Protein AF-A0A9P7BQ51-F1 (afdb_monomer_lite)

Organism: Rhizopus oryzae (NCBI:txid64495)

Secondary structure (DSSP, 8-state):
------------PPPPPPEEEEEEEE-TTS-EEEEEEEE-PPPTT---S----HHHHTTTT----S-----TT----------TT--TT---SS-HHHHHHHHHHHHHHHHHHHTS-TTPPP--GGG-----PPTT-----PPPPPPGGGHHHHHHHHHHHHHHHHHHHGGG--

Sequence (174 aa):
MSKHDTASTDSTAAAAPASTDITEIGITDGKTFHHSFEIMDFNEDDKSNVILGLDILSHLGIALTGVAHNWDDNEVIFDDSIDDTVKPNNSPAGTEHERTQFIKKIQPLLTENMNMPKDAFCTVPESIIHLTTEKGKIVNHKQYPIAYKLKPVLDEAITLLGQVKQMGCHHKSQ

Radius of gyration: 40.6 Å; chains: 1; bounding box: 126×59×59 Å

pLDDT: mean 75.43, std 17.57, range [33.34, 97.69]

Foldseek 3Di:
DDDDDDDDDDDDDDDDDFDKDWDWDAAPVRDIDIDIDTDDDDDPPDPDPDDDDPVCCVVNVHDDPPDDDDDVPDPPPDPPDDPPVDDPPPPDPDDPVVVVVVCVVCVVVVVVVVPPDPPDDDPPPVSDDDDDDDPPDDDDDDDDDDDPVCVVVVVVVCVVVVVVVVVVVVVPPD

Structure (mmCIF, N/CA/C/O backbone):
data_AF-A0A9P7BQ51-F1
#
_entry.id   AF-A0A9P7BQ51-F1
#
loop_
_atom_site.group_PDB
_atom_site.id
_atom_site.type_symbol
_atom_site.label_atom_id
_atom_site.label_alt_id
_atom_site.label_comp_id
_atom_site.label_asym_id
_atom_site.label_entity_id
_atom_site.label_seq_id
_atom_site.pdbx_PDB_ins_code
_atom_site.Cartn_x
_atom_site.Cartn_y
_atom_site.Cartn_z
_atom_site.occupancy
_atom_site.B_iso_or_equiv
_atom_site.auth_seq_id
_atom_site.auth_comp_id
_atom_site.auth_asym_id
_atom_site.auth_atom_id
_atom_site.pdbx_PDB_model_num
ATOM 1 N N . MET A 1 1 ? 88.179 -3.002 8.405 1.00 35.03 1 MET A N 1
ATOM 2 C CA . MET A 1 1 ? 88.490 -4.453 8.390 1.00 35.03 1 MET A CA 1
ATOM 3 C C . MET A 1 1 ? 87.219 -5.173 8.803 1.00 35.03 1 MET A C 1
ATOM 5 O O . MET A 1 1 ? 86.640 -4.733 9.775 1.00 35.03 1 MET A O 1
ATOM 9 N N . SER A 1 2 ? 86.683 -6.202 8.163 1.00 37.66 2 SER A N 1
ATOM 10 C CA . SER A 1 2 ? 87.047 -7.008 7.000 1.00 37.66 2 SER A CA 1
ATOM 11 C C . SER A 1 2 ? 85.761 -7.742 6.567 1.00 37.66 2 SER A C 1
ATOM 13 O O . SER A 1 2 ? 84.850 -7.893 7.376 1.00 37.66 2 SER A O 1
ATOM 15 N N . LYS A 1 3 ? 85.702 -8.140 5.295 1.00 42.62 3 LYS A N 1
ATOM 16 C CA . LYS A 1 3 ? 84.627 -8.875 4.599 1.00 42.62 3 LYS A CA 1
ATOM 17 C C . LYS A 1 3 ? 84.458 -10.334 5.077 1.00 42.62 3 LYS A C 1
ATOM 19 O O . LYS A 1 3 ? 85.342 -10.825 5.776 1.00 42.62 3 LYS A O 1
ATOM 24 N N . HIS A 1 4 ? 83.427 -10.979 4.496 1.00 35.31 4 HIS A N 1
ATOM 25 C CA . HIS A 1 4 ? 83.235 -12.420 4.198 1.00 35.31 4 HIS A CA 1
ATOM 26 C C . HIS A 1 4 ? 82.293 -13.173 5.168 1.00 35.31 4 HIS A C 1
ATOM 28 O O . HIS A 1 4 ? 82.347 -12.925 6.363 1.00 35.31 4 HIS A O 1
ATOM 34 N N . ASP A 1 5 ? 81.392 -14.084 4.773 1.00 36.34 5 ASP A N 1
ATOM 35 C CA . ASP A 1 5 ? 81.022 -14.650 3.466 1.00 36.34 5 ASP A CA 1
ATOM 36 C C . ASP A 1 5 ? 79.658 -15.376 3.537 1.00 36.34 5 ASP A C 1
ATOM 38 O O . ASP A 1 5 ? 79.169 -15.741 4.603 1.00 36.34 5 ASP A O 1
ATOM 42 N N . THR A 1 6 ? 79.095 -15.582 2.348 1.00 41.97 6 THR A N 1
ATOM 43 C CA . THR A 1 6 ? 77.941 -16.396 1.928 1.00 41.97 6 THR A CA 1
ATOM 44 C C . THR A 1 6 ? 77.915 -17.854 2.406 1.00 41.97 6 THR A C 1
ATOM 46 O O . THR A 1 6 ? 78.953 -18.509 2.445 1.00 41.97 6 THR A O 1
ATOM 49 N N . ALA A 1 7 ? 76.707 -18.420 2.539 1.00 34.31 7 ALA A N 1
ATOM 50 C CA . ALA A 1 7 ? 76.456 -19.836 2.256 1.00 34.31 7 ALA A CA 1
ATOM 51 C C . ALA A 1 7 ? 75.089 -20.027 1.571 1.00 34.31 7 ALA A C 1
ATOM 53 O O . ALA A 1 7 ? 74.033 -19.841 2.170 1.00 34.31 7 ALA A O 1
ATOM 54 N N . SER A 1 8 ? 75.171 -20.367 0.285 1.00 37.34 8 SER A N 1
ATOM 55 C CA . SER A 1 8 ? 74.123 -20.942 -0.555 1.00 37.34 8 SER A CA 1
ATOM 56 C C . SER A 1 8 ? 74.012 -22.436 -0.249 1.00 37.34 8 SER A C 1
ATOM 58 O O . SER A 1 8 ? 75.038 -23.107 -0.129 1.00 37.34 8 SER A O 1
ATOM 60 N N . THR A 1 9 ? 72.795 -22.965 -0.183 1.00 35.16 9 THR A N 1
ATOM 61 C CA . THR A 1 9 ? 72.543 -24.394 -0.398 1.00 35.16 9 THR A CA 1
ATOM 62 C C . THR A 1 9 ? 71.415 -24.530 -1.404 1.00 35.16 9 THR A C 1
ATOM 64 O O . THR A 1 9 ? 70.242 -24.345 -1.087 1.00 35.16 9 THR A O 1
ATOM 67 N N . ASP A 1 10 ? 71.844 -24.805 -2.626 1.00 33.34 10 ASP A N 1
ATOM 68 C CA . ASP A 1 10 ? 71.077 -25.278 -3.764 1.00 33.34 10 ASP A CA 1
ATOM 69 C C . ASP A 1 10 ? 70.676 -26.746 -3.520 1.00 33.34 10 ASP A C 1
ATOM 71 O O . ASP A 1 10 ? 71.505 -27.566 -3.118 1.00 33.34 10 ASP A O 1
ATOM 75 N N . SER A 1 11 ? 69.403 -27.073 -3.731 1.00 34.84 11 SER A N 1
ATOM 76 C CA . SER A 1 11 ? 68.888 -28.445 -3.745 1.00 34.84 11 SER A CA 1
ATOM 77 C C . SER A 1 11 ? 68.118 -28.631 -5.044 1.00 34.84 11 SER A C 1
ATOM 79 O O . SER A 1 11 ? 66.890 -28.562 -5.084 1.00 34.84 11 SER A O 1
ATOM 81 N N . THR A 1 12 ? 68.861 -28.866 -6.120 1.00 42.59 12 THR A N 1
ATOM 82 C CA . THR A 1 12 ? 68.308 -29.322 -7.393 1.00 42.59 12 THR A CA 1
ATOM 83 C C . THR A 1 12 ? 67.936 -30.805 -7.264 1.00 42.59 12 THR A C 1
ATOM 85 O O . THR A 1 12 ? 68.802 -31.678 -7.306 1.00 42.59 12 THR A O 1
ATOM 88 N N . ALA A 1 13 ? 66.646 -31.100 -7.083 1.00 37.72 13 ALA A N 1
ATOM 89 C CA . ALA A 1 13 ? 66.109 -32.453 -7.209 1.00 37.72 13 ALA A CA 1
ATOM 90 C C . ALA A 1 13 ? 65.856 -32.758 -8.694 1.00 37.72 13 ALA A C 1
ATOM 92 O O . ALA A 1 13 ? 65.089 -32.065 -9.361 1.00 37.72 13 ALA A O 1
ATOM 93 N N . ALA A 1 14 ? 66.532 -33.778 -9.221 1.00 43.09 14 ALA A N 1
ATOM 94 C CA . ALA A 1 14 ? 66.339 -34.263 -10.581 1.00 43.09 14 ALA A CA 1
ATOM 95 C C . ALA A 1 14 ? 64.946 -34.902 -10.727 1.00 43.09 14 ALA A C 1
ATOM 97 O O . ALA A 1 14 ? 64.613 -35.829 -9.988 1.00 43.09 14 ALA A O 1
ATOM 98 N N . ALA A 1 15 ? 64.140 -34.414 -11.673 1.00 43.62 15 ALA A N 1
ATOM 99 C CA . ALA A 1 15 ? 62.826 -34.973 -11.975 1.00 43.62 15 ALA A CA 1
ATOM 100 C C . ALA A 1 15 ? 62.963 -36.362 -12.629 1.00 43.62 15 ALA A C 1
ATOM 102 O O . ALA A 1 15 ? 63.685 -36.528 -13.615 1.00 43.62 15 ALA A O 1
ATOM 103 N N . ALA A 1 16 ? 62.281 -37.356 -12.058 1.00 50.59 16 ALA A N 1
ATOM 104 C CA . ALA A 1 16 ? 62.135 -38.696 -12.623 1.00 50.59 16 ALA A CA 1
ATOM 105 C C . ALA A 1 16 ? 61.400 -38.646 -13.983 1.00 50.59 16 ALA A C 1
ATOM 107 O O . ALA A 1 16 ? 60.621 -37.719 -14.215 1.00 50.59 16 ALA A O 1
ATOM 108 N N . PRO A 1 17 ? 61.628 -39.609 -14.899 1.00 52.06 17 PRO A N 1
ATOM 109 C CA . PRO A 1 17 ? 60.968 -39.610 -16.203 1.00 52.06 17 PRO A CA 1
ATOM 110 C C . PRO A 1 17 ? 59.451 -39.790 -16.042 1.00 52.06 17 PRO A C 1
ATOM 112 O O . PRO A 1 17 ? 59.005 -40.778 -15.462 1.00 52.06 17 PRO A O 1
ATOM 115 N N . ALA A 1 18 ? 58.669 -38.842 -16.564 1.00 58.53 18 ALA A N 1
ATOM 116 C CA . ALA A 1 18 ? 57.211 -38.911 -16.567 1.00 58.53 18 ALA A CA 1
ATOM 117 C C . ALA A 1 18 ? 56.739 -40.107 -17.415 1.00 58.53 18 ALA A C 1
ATOM 119 O O . ALA A 1 18 ? 57.057 -40.200 -18.603 1.00 58.53 18 ALA A O 1
ATOM 120 N N . SER A 1 19 ? 56.009 -41.038 -16.798 1.00 68.62 19 SER A N 1
ATOM 121 C CA . SER A 1 19 ? 55.360 -42.152 -17.495 1.00 68.62 19 SER A CA 1
ATOM 122 C C . SER A 1 19 ? 54.017 -41.675 -18.036 1.00 68.62 19 SER A C 1
ATOM 124 O O . SER A 1 19 ? 53.226 -41.107 -17.288 1.00 68.62 19 SER A O 1
ATOM 126 N N . THR A 1 20 ? 53.743 -41.902 -19.318 1.00 70.19 20 THR A N 1
ATOM 127 C CA . THR A 1 20 ? 52.471 -41.540 -19.958 1.00 70.19 20 THR A CA 1
ATOM 128 C C . THR A 1 20 ? 51.701 -42.784 -20.376 1.00 70.19 20 THR A C 1
ATOM 130 O O . THR A 1 20 ? 52.304 -43.778 -20.780 1.00 70.19 20 THR A O 1
ATOM 133 N N . ASP A 1 21 ? 50.372 -42.729 -20.296 1.00 72.00 21 ASP A N 1
ATOM 134 C CA . ASP A 1 21 ? 49.492 -43.782 -20.815 1.00 72.00 21 ASP A CA 1
ATOM 135 C C . ASP A 1 21 ? 48.331 -43.173 -21.612 1.00 72.00 21 ASP A C 1
ATOM 137 O O . ASP A 1 21 ? 47.864 -42.064 -21.331 1.00 72.00 21 ASP A O 1
ATOM 141 N N . ILE A 1 22 ? 47.918 -43.868 -22.671 1.00 66.88 22 ILE A N 1
ATOM 142 C CA . ILE A 1 22 ? 46.885 -43.395 -23.594 1.00 66.88 22 ILE A CA 1
ATOM 143 C C . ILE A 1 22 ? 45.545 -43.960 -23.147 1.00 66.88 22 ILE A C 1
ATOM 145 O O . ILE A 1 22 ? 45.312 -45.163 -23.239 1.00 66.88 22 ILE A O 1
ATOM 149 N N . THR A 1 23 ? 44.635 -43.075 -22.753 1.00 69.56 23 THR A N 1
ATOM 150 C CA . THR A 1 23 ? 43.300 -43.460 -22.294 1.00 69.56 23 THR A CA 1
ATOM 151 C C . THR A 1 23 ? 42.241 -42.918 -23.250 1.00 69.56 23 THR A C 1
ATOM 153 O O . THR A 1 23 ? 42.247 -41.739 -23.618 1.00 69.56 23 THR A O 1
ATOM 156 N N . GLU A 1 24 ? 41.311 -43.781 -23.663 1.00 70.00 24 GLU A N 1
ATOM 157 C CA . GLU A 1 24 ? 40.116 -43.375 -24.406 1.00 70.00 24 GLU A CA 1
ATOM 158 C C . GLU A 1 24 ? 39.050 -42.852 -23.434 1.00 70.00 24 GLU A C 1
ATOM 160 O O . GLU A 1 24 ? 38.698 -43.516 -22.458 1.00 70.00 24 GLU A O 1
ATOM 165 N N . ILE A 1 25 ? 38.523 -41.657 -23.709 1.00 70.69 25 ILE A N 1
ATOM 166 C CA . ILE A 1 25 ? 37.497 -41.006 -22.893 1.00 70.69 25 ILE A CA 1
ATOM 167 C C . ILE A 1 25 ? 36.202 -40.923 -23.701 1.00 70.69 25 ILE A C 1
ATOM 169 O O . ILE A 1 25 ? 36.148 -40.290 -24.759 1.00 70.69 25 ILE A O 1
ATOM 173 N N . GLY A 1 26 ? 35.143 -41.542 -23.180 1.00 65.56 26 GLY A N 1
ATOM 174 C CA . GLY A 1 26 ? 33.786 -41.410 -23.706 1.00 65.56 26 GLY A CA 1
ATOM 175 C C . GLY A 1 26 ? 33.043 -40.253 -23.040 1.00 65.56 26 GLY A C 1
ATOM 176 O O . GLY A 1 26 ? 32.920 -40.220 -21.818 1.00 65.56 26 GLY A O 1
ATOM 177 N N . ILE A 1 27 ? 32.523 -39.322 -23.841 1.00 68.38 27 ILE A N 1
ATOM 178 C CA . ILE A 1 27 ? 31.672 -38.216 -23.378 1.00 68.38 27 ILE A CA 1
ATOM 179 C C . ILE A 1 27 ? 30.201 -38.613 -23.573 1.00 68.38 27 ILE A C 1
AT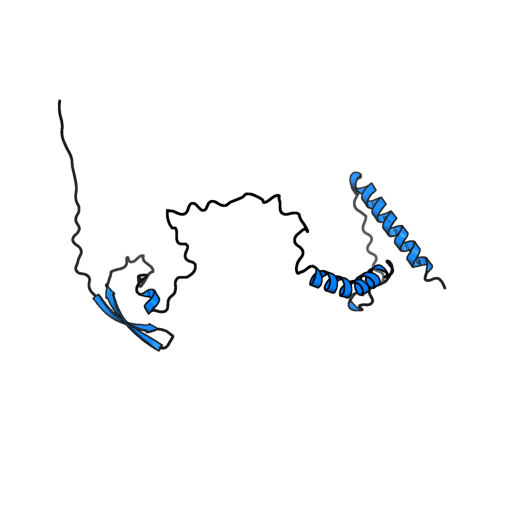OM 181 O O . ILE A 1 27 ? 29.857 -39.290 -24.544 1.00 68.38 27 ILE A O 1
ATOM 185 N N . THR A 1 28 ? 29.321 -38.171 -22.670 1.00 58.97 28 THR A N 1
ATOM 186 C CA . THR A 1 28 ? 27.891 -38.537 -22.587 1.00 58.97 28 THR A CA 1
ATOM 187 C C . THR A 1 28 ? 27.098 -38.318 -23.887 1.00 58.97 28 THR A C 1
ATOM 189 O O . THR A 1 28 ? 26.095 -38.991 -24.109 1.00 58.97 28 THR A O 1
ATOM 192 N N . ASP A 1 29 ? 27.583 -37.453 -24.782 1.00 65.25 29 ASP A N 1
ATOM 193 C CA . ASP A 1 29 ? 26.999 -37.169 -26.103 1.00 65.25 29 ASP A CA 1
ATOM 194 C C . ASP A 1 29 ? 27.442 -38.152 -27.212 1.00 65.25 29 ASP A C 1
ATOM 196 O O . ASP A 1 29 ? 27.234 -37.897 -28.400 1.00 65.25 29 ASP A O 1
ATOM 200 N N . GLY A 1 30 ? 28.101 -39.262 -26.859 1.00 66.56 30 GLY A N 1
ATOM 201 C CA . GLY A 1 30 ? 28.566 -40.289 -27.804 1.00 66.56 30 GLY A CA 1
ATOM 202 C C . GLY A 1 30 ? 29.835 -39.919 -28.578 1.00 66.56 30 GLY A C 1
ATOM 203 O O . GLY A 1 30 ? 30.215 -40.623 -29.512 1.00 66.56 30 GLY A O 1
ATOM 204 N N . LYS A 1 31 ? 30.500 -38.821 -28.204 1.00 71.44 31 LYS A N 1
ATOM 205 C CA . LYS A 1 31 ? 31.801 -38.423 -28.756 1.00 71.44 31 LYS A CA 1
ATOM 206 C C . LYS A 1 31 ? 32.916 -39.111 -27.972 1.00 71.44 31 LYS A C 1
ATOM 208 O O . LYS A 1 31 ? 32.921 -39.049 -26.743 1.00 71.44 31 LYS A O 1
ATOM 213 N N . THR A 1 32 ? 33.860 -39.727 -28.676 1.00 72.00 32 THR A N 1
ATOM 214 C CA . THR A 1 32 ? 35.065 -40.310 -28.075 1.00 72.00 32 THR A CA 1
ATOM 215 C C . THR A 1 32 ? 36.280 -39.439 -28.370 1.00 72.00 32 THR A C 1
ATOM 217 O O . THR A 1 32 ? 36.443 -38.916 -29.475 1.00 72.00 32 THR A O 1
ATOM 220 N N . PHE A 1 33 ? 37.125 -39.252 -27.360 1.00 73.69 33 PHE A N 1
ATOM 221 C CA . PHE A 1 33 ? 38.364 -38.486 -27.446 1.00 73.69 33 PHE A CA 1
ATOM 222 C C . PHE A 1 33 ? 39.514 -39.324 -26.890 1.00 73.69 33 PHE A C 1
ATOM 224 O O . PHE A 1 33 ? 39.384 -39.942 -25.836 1.00 73.69 33 PHE A O 1
ATOM 231 N N . HIS A 1 34 ? 40.637 -39.352 -27.606 1.00 76.50 34 HIS A N 1
ATOM 232 C CA . HIS A 1 34 ? 41.845 -40.046 -27.169 1.00 76.50 34 HIS A CA 1
ATOM 233 C C . HIS A 1 34 ? 42.821 -39.019 -26.604 1.00 76.50 34 HIS A C 1
ATOM 235 O O . HIS A 1 34 ? 43.173 -38.064 -27.299 1.00 76.50 34 HIS A O 1
ATOM 241 N N . HIS A 1 35 ? 43.269 -39.225 -25.367 1.00 77.62 35 HIS A N 1
ATOM 242 C CA . HIS A 1 35 ? 44.260 -38.362 -24.737 1.00 77.62 35 HIS A CA 1
ATOM 243 C C . HIS A 1 35 ? 45.318 -39.181 -24.007 1.00 77.62 35 HIS A C 1
ATOM 245 O O . HIS A 1 35 ? 45.018 -40.206 -23.396 1.00 77.62 35 HIS A O 1
ATOM 251 N N . SER A 1 36 ? 46.561 -38.717 -24.075 1.00 79.69 36 SER A N 1
ATOM 252 C CA . SER A 1 36 ? 47.668 -39.287 -23.315 1.00 79.69 36 SER A CA 1
ATOM 253 C C . SER A 1 36 ? 47.807 -38.517 -22.013 1.00 79.69 36 SER A C 1
ATOM 255 O O . SER A 1 36 ? 48.094 -37.325 -22.048 1.00 79.69 36 SER A O 1
ATOM 257 N N . PHE A 1 37 ? 47.599 -39.185 -20.882 1.00 78.69 37 PHE A N 1
ATOM 258 C CA . PHE A 1 37 ? 47.770 -38.573 -19.568 1.00 78.69 37 PHE A CA 1
ATOM 259 C C . PHE A 1 37 ? 49.141 -38.911 -18.999 1.00 78.69 37 PHE A C 1
ATOM 261 O O . PHE A 1 37 ? 49.650 -40.019 -19.180 1.00 78.69 37 PHE A O 1
ATOM 268 N N . GLU A 1 38 ? 49.723 -37.956 -18.284 1.00 81.00 38 GLU A N 1
ATOM 269 C CA . GLU A 1 38 ? 50.863 -38.220 -17.414 1.00 81.00 38 GLU A CA 1
ATOM 270 C C . GLU A 1 38 ? 50.379 -38.938 -16.152 1.00 81.00 38 GLU A C 1
ATOM 272 O O . GLU A 1 38 ? 49.393 -38.537 -15.529 1.00 81.00 38 GLU A O 1
ATOM 277 N N . ILE A 1 39 ? 51.068 -40.018 -15.787 1.00 81.19 39 ILE A N 1
ATOM 278 C CA . ILE A 1 39 ? 50.800 -40.769 -14.565 1.00 81.19 39 ILE A CA 1
ATOM 279 C C . ILE A 1 39 ? 51.630 -40.154 -13.444 1.00 81.19 39 ILE A C 1
ATOM 281 O O . ILE A 1 39 ? 52.857 -40.073 -13.530 1.00 81.19 39 ILE A O 1
ATOM 285 N N . MET A 1 40 ? 50.941 -39.755 -12.380 1.00 79.12 40 MET A N 1
ATOM 286 C CA . MET A 1 40 ? 51.535 -39.239 -11.155 1.00 79.12 40 MET A CA 1
ATOM 287 C C . MET A 1 40 ? 50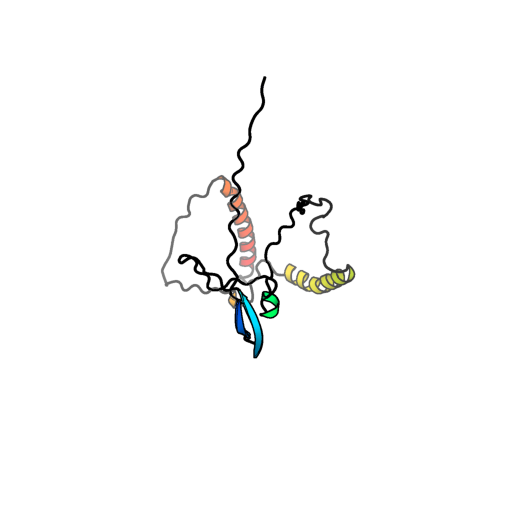.932 -39.971 -9.959 1.00 79.12 40 MET A C 1
ATOM 289 O O . MET A 1 40 ? 49.724 -40.209 -9.918 1.00 79.12 40 MET A O 1
ATOM 293 N N . ASP A 1 41 ? 51.776 -40.305 -8.986 1.00 79.12 41 ASP A N 1
ATOM 294 C CA . ASP A 1 41 ? 51.326 -40.871 -7.720 1.00 79.12 41 ASP A CA 1
ATOM 295 C C . ASP A 1 41 ? 50.697 -39.768 -6.859 1.00 79.12 41 ASP A C 1
ATOM 297 O O . ASP A 1 41 ? 51.335 -38.761 -6.542 1.00 79.12 41 ASP A O 1
ATOM 301 N N . PHE A 1 42 ? 49.433 -39.957 -6.488 1.00 77.69 42 PHE A N 1
ATOM 302 C CA . PHE A 1 42 ? 48.755 -39.120 -5.499 1.00 77.69 42 PHE A CA 1
ATOM 303 C C . PHE A 1 42 ? 49.174 -39.543 -4.086 1.00 77.69 42 PHE A C 1
ATOM 305 O O . PHE A 1 42 ? 49.469 -40.719 -3.854 1.00 77.69 42 PHE A O 1
ATOM 312 N N . ASN A 1 43 ? 49.181 -38.615 -3.122 1.00 76.81 43 ASN A N 1
ATOM 313 C CA . ASN A 1 43 ? 49.412 -39.004 -1.730 1.00 76.81 43 ASN A CA 1
ATOM 314 C C . ASN A 1 43 ? 48.229 -39.841 -1.225 1.00 76.81 43 ASN A C 1
ATOM 316 O O . ASN A 1 43 ? 47.093 -39.622 -1.639 1.00 76.81 43 ASN A O 1
ATOM 320 N N . GLU A 1 44 ? 48.465 -40.761 -0.286 1.00 72.81 44 GLU A N 1
ATOM 321 C CA . GLU A 1 44 ? 47.408 -41.642 0.248 1.00 72.81 44 GLU A CA 1
ATOM 322 C C . GLU A 1 44 ? 46.239 -40.871 0.899 1.00 72.81 44 GLU A C 1
ATOM 324 O O . GLU A 1 44 ? 45.120 -41.380 0.969 1.00 72.81 44 GLU A O 1
ATOM 329 N N . ASP A 1 4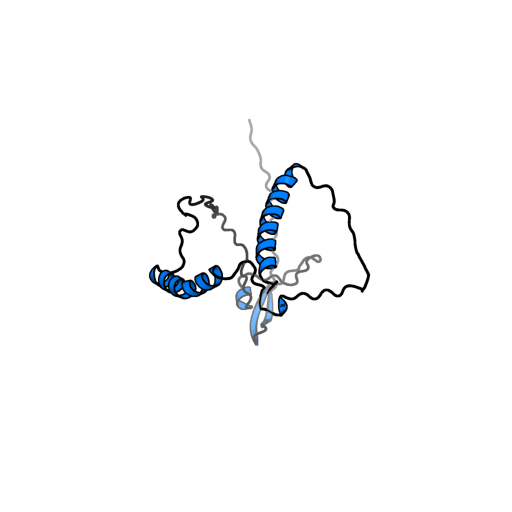5 ? 46.481 -39.629 1.328 1.00 78.00 45 ASP A N 1
ATOM 330 C CA . ASP A 1 45 ? 45.479 -38.739 1.922 1.00 78.00 45 ASP A CA 1
ATOM 331 C C . ASP A 1 45 ? 44.675 -37.923 0.883 1.00 78.00 45 ASP A C 1
ATOM 333 O O . ASP A 1 45 ? 43.658 -37.305 1.227 1.00 78.00 45 ASP A O 1
ATOM 337 N N . ASP A 1 46 ? 45.092 -37.918 -0.388 1.00 75.81 46 ASP A N 1
ATOM 338 C CA . ASP A 1 46 ? 44.414 -37.186 -1.456 1.00 75.81 46 ASP A CA 1
ATOM 339 C C . ASP A 1 46 ? 43.178 -37.956 -1.940 1.00 75.81 46 ASP A C 1
ATOM 341 O O . ASP A 1 46 ? 43.234 -39.096 -2.395 1.00 75.81 46 ASP A O 1
ATOM 345 N N . 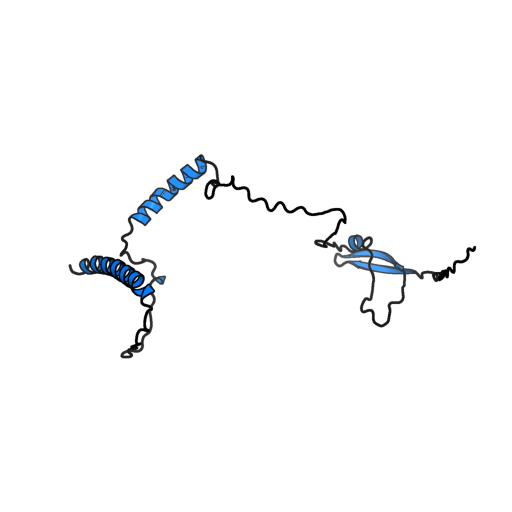LYS A 1 47 ? 42.012 -37.304 -1.893 1.00 76.25 47 LYS A N 1
ATOM 346 C CA . LYS A 1 47 ? 40.735 -37.893 -2.348 1.00 76.25 47 LYS A CA 1
ATOM 347 C C . LYS A 1 47 ? 40.510 -37.782 -3.859 1.00 76.25 47 LYS A C 1
ATOM 349 O O . LYS A 1 47 ? 39.444 -38.159 -4.343 1.00 76.25 47 LYS A O 1
ATOM 354 N N . SER A 1 48 ? 41.459 -37.205 -4.586 1.00 76.69 48 SER A N 1
ATOM 355 C CA . SER A 1 48 ? 41.336 -36.910 -6.011 1.00 76.69 48 SER A CA 1
ATOM 356 C C . SER A 1 48 ? 41.927 -38.046 -6.832 1.00 76.69 48 SER A C 1
ATOM 358 O O . SER A 1 48 ? 43.069 -38.431 -6.623 1.00 76.69 48 SER A O 1
ATOM 360 N N . ASN A 1 49 ? 41.166 -38.564 -7.795 1.00 76.75 49 ASN A N 1
ATOM 361 C CA . ASN A 1 49 ? 41.639 -39.637 -8.675 1.00 76.75 49 ASN A CA 1
ATOM 362 C C . ASN A 1 49 ? 42.268 -39.124 -9.979 1.00 76.75 49 ASN A C 1
ATOM 364 O O . ASN A 1 49 ? 42.916 -39.891 -10.683 1.00 76.75 49 ASN A O 1
ATOM 368 N N . VAL A 1 50 ? 42.039 -37.857 -10.335 1.00 79.25 50 VAL A N 1
ATOM 369 C CA . VAL A 1 50 ? 42.517 -37.248 -11.580 1.00 79.25 50 VAL A CA 1
ATOM 370 C C . VAL A 1 50 ? 42.657 -35.735 -11.409 1.00 79.25 50 VAL A C 1
ATOM 372 O O . VAL A 1 50 ? 41.840 -35.107 -10.734 1.00 79.25 50 VAL A O 1
ATOM 375 N N . ILE A 1 51 ? 43.677 -35.150 -12.038 1.00 82.31 51 ILE A N 1
ATOM 376 C CA . ILE A 1 51 ? 43.844 -33.698 -12.176 1.00 82.31 51 ILE A CA 1
ATOM 377 C C . ILE A 1 51 ? 43.675 -33.361 -13.653 1.00 82.31 51 ILE A C 1
ATOM 379 O O . ILE A 1 51 ? 44.323 -33.959 -14.507 1.00 82.31 51 ILE A O 1
ATOM 383 N N . LEU A 1 52 ? 42.794 -32.408 -13.952 1.00 85.25 52 LEU A N 1
ATOM 384 C CA . LEU A 1 52 ? 42.521 -31.962 -15.314 1.00 85.25 52 LEU A CA 1
ATOM 385 C C . LEU A 1 52 ? 42.943 -30.502 -15.466 1.00 85.25 52 LEU A C 1
ATOM 387 O O . LEU A 1 52 ? 42.488 -29.638 -14.715 1.00 85.25 52 LEU A O 1
ATOM 391 N N . GLY A 1 53 ? 43.800 -30.237 -16.449 1.00 82.62 53 GLY A N 1
ATOM 392 C CA . GLY A 1 53 ? 44.148 -28.881 -16.857 1.00 82.62 53 GLY A CA 1
ATOM 393 C C . GLY A 1 53 ? 42.988 -28.183 -17.571 1.00 82.62 53 GLY A C 1
ATOM 394 O O . GLY A 1 53 ? 42.085 -28.822 -18.111 1.00 82.62 53 GLY A O 1
ATOM 395 N N . LEU A 1 54 ? 43.006 -26.848 -17.585 1.00 80.94 54 LEU A N 1
ATOM 396 C CA . LEU A 1 54 ? 41.986 -26.029 -18.262 1.00 80.94 54 LEU A CA 1
ATOM 397 C C . LEU A 1 54 ? 41.926 -26.278 -19.780 1.00 80.94 54 LEU A C 1
ATOM 399 O O . LEU A 1 54 ? 40.880 -26.099 -20.402 1.00 80.94 54 LEU A O 1
ATOM 403 N N . ASP A 1 55 ? 43.043 -26.696 -20.365 1.00 81.12 55 ASP A N 1
ATOM 404 C CA . ASP A 1 55 ? 43.213 -27.019 -21.778 1.00 81.12 55 ASP A CA 1
ATOM 405 C C . ASP A 1 55 ? 42.348 -28.212 -22.225 1.00 81.12 55 ASP A C 1
ATOM 407 O O . ASP A 1 55 ? 41.720 -28.158 -23.291 1.00 81.12 55 ASP A O 1
ATOM 411 N N . ILE A 1 56 ? 42.228 -29.256 -21.396 1.00 83.06 56 ILE A N 1
ATOM 412 C CA . ILE A 1 56 ? 41.429 -30.444 -21.732 1.00 83.06 56 ILE A CA 1
ATOM 413 C C . ILE A 1 56 ? 39.936 -30.301 -21.397 1.00 83.06 56 ILE A C 1
ATOM 415 O O . ILE A 1 56 ? 39.108 -30.952 -22.034 1.00 83.06 56 ILE A O 1
ATOM 419 N N . LEU A 1 57 ? 39.548 -29.416 -20.469 1.00 84.69 57 LEU A N 1
ATOM 420 C CA . LEU A 1 57 ? 38.142 -29.279 -20.043 1.00 84.69 57 LEU A CA 1
ATOM 421 C C . LEU A 1 57 ? 37.190 -28.978 -21.208 1.00 84.69 57 LEU A C 1
ATOM 423 O O . LEU A 1 57 ? 36.136 -29.602 -21.324 1.00 84.69 57 LEU A O 1
ATOM 427 N N . SER A 1 58 ? 37.587 -28.078 -22.112 1.00 79.56 58 SER A N 1
ATOM 428 C CA . SER A 1 58 ? 36.776 -27.727 -23.287 1.00 79.56 58 SER A CA 1
ATOM 429 C C . SER A 1 58 ? 36.570 -28.909 -24.244 1.00 79.56 58 SER A C 1
ATOM 431 O O . SER A 1 58 ? 35.476 -29.083 -24.782 1.00 79.56 58 SER A O 1
ATOM 433 N N . HIS A 1 59 ? 37.581 -29.769 -24.395 1.00 77.94 59 HIS A N 1
ATOM 434 C CA . HIS A 1 59 ? 37.514 -30.986 -25.208 1.00 77.94 59 HIS A CA 1
ATOM 435 C C . HIS A 1 59 ? 36.586 -32.038 -24.588 1.00 77.94 59 HIS A C 1
ATOM 437 O O . HIS A 1 59 ? 35.936 -32.788 -25.314 1.00 77.94 59 HIS A O 1
ATOM 443 N N . LEU A 1 60 ? 36.465 -32.040 -23.258 1.00 76.69 60 LEU A N 1
ATOM 444 C CA . LEU A 1 60 ? 35.529 -32.876 -22.502 1.00 76.69 60 LEU A CA 1
ATOM 445 C C . LEU A 1 60 ? 34.097 -32.315 -22.473 1.00 76.69 60 LEU A C 1
ATOM 447 O O . LEU A 1 60 ? 33.212 -32.928 -21.879 1.00 76.69 60 LEU A O 1
ATOM 451 N N . GLY A 1 61 ? 33.849 -31.157 -23.096 1.00 75.50 61 GLY A N 1
ATOM 452 C CA . GLY A 1 61 ? 32.551 -30.481 -23.040 1.00 75.50 61 GLY A CA 1
ATOM 453 C C . GLY A 1 61 ? 32.254 -29.842 -21.679 1.00 75.50 61 GLY A C 1
ATOM 454 O O . GLY A 1 61 ? 31.098 -29.558 -21.372 1.00 75.50 61 GLY A O 1
ATOM 455 N N . ILE A 1 62 ? 33.283 -29.610 -20.860 1.00 82.31 62 ILE A N 1
ATOM 456 C CA . ILE A 1 62 ? 33.171 -28.983 -19.544 1.00 82.31 62 ILE A CA 1
ATOM 457 C C . ILE A 1 62 ? 33.493 -27.493 -19.688 1.00 82.31 62 ILE A C 1
ATOM 459 O O . ILE A 1 62 ? 34.600 -27.113 -20.068 1.00 82.31 62 ILE A O 1
ATOM 463 N N . ALA A 1 63 ? 32.526 -26.639 -19.354 1.00 81.56 63 ALA A N 1
ATOM 464 C CA . ALA A 1 63 ? 32.706 -25.192 -19.305 1.00 81.56 63 ALA A CA 1
ATOM 465 C C . ALA A 1 63 ? 32.770 -24.713 -17.849 1.00 81.56 63 ALA A C 1
ATOM 467 O O . ALA A 1 63 ? 31.849 -24.949 -17.069 1.00 81.56 63 ALA A O 1
ATOM 468 N N . LEU A 1 64 ? 33.841 -24.003 -17.488 1.00 77.81 64 LEU A N 1
ATOM 469 C CA . LEU A 1 64 ? 33.939 -23.308 -16.206 1.00 77.81 64 LEU A CA 1
ATOM 470 C C . LEU A 1 64 ? 33.337 -21.908 -16.349 1.00 77.81 64 LEU A C 1
ATOM 472 O O . LEU A 1 64 ? 33.962 -21.001 -16.892 1.00 77.81 64 LEU A O 1
ATOM 476 N N . THR A 1 65 ? 32.106 -21.735 -15.877 1.00 80.25 65 THR A N 1
ATOM 477 C CA . THR A 1 65 ? 31.382 -20.456 -15.929 1.00 80.25 65 THR A CA 1
ATOM 478 C C . THR A 1 65 ? 31.141 -19.911 -14.528 1.00 80.25 65 THR A C 1
ATOM 480 O O . THR A 1 65 ? 30.823 -20.676 -13.622 1.00 80.25 65 THR A O 1
ATOM 483 N N . GLY A 1 66 ? 31.239 -18.590 -14.349 1.00 74.25 66 GLY A N 1
ATOM 484 C CA . GLY A 1 66 ? 30.981 -17.943 -13.055 1.00 74.25 66 GLY A CA 1
ATOM 485 C C . GLY A 1 66 ? 32.105 -18.103 -12.026 1.00 74.25 66 GLY A C 1
ATOM 486 O O . GLY A 1 66 ? 31.887 -17.858 -10.843 1.00 74.25 66 GLY A O 1
ATOM 487 N N . VAL A 1 67 ? 33.303 -18.505 -12.458 1.00 75.38 67 VAL A N 1
ATOM 488 C CA . VAL A 1 67 ? 34.494 -18.516 -11.601 1.00 75.38 67 VAL A CA 1
ATOM 489 C C . VAL A 1 67 ? 34.985 -17.079 -11.440 1.00 75.38 67 VAL A C 1
ATOM 491 O O . VAL A 1 67 ? 35.139 -16.361 -12.429 1.00 75.38 67 VAL A O 1
ATOM 494 N N . ALA A 1 68 ? 35.210 -16.646 -10.199 1.00 65.44 68 ALA A N 1
ATOM 495 C CA . ALA A 1 68 ? 35.754 -15.324 -9.921 1.00 65.44 68 ALA A CA 1
ATOM 496 C C . ALA A 1 68 ? 37.181 -15.227 -10.483 1.00 65.44 68 ALA A C 1
ATOM 498 O O . ALA A 1 68 ? 38.068 -15.966 -10.061 1.00 65.44 68 ALA A O 1
ATOM 499 N N . HIS A 1 69 ? 37.389 -14.326 -11.441 1.00 65.44 69 HIS A N 1
ATOM 500 C CA . HIS A 1 69 ? 38.705 -14.016 -11.985 1.00 65.44 69 HIS A CA 1
ATOM 501 C C . HIS A 1 69 ? 39.183 -12.705 -11.356 1.00 65.44 69 HIS A C 1
ATOM 503 O O . HIS A 1 69 ? 38.570 -11.659 -11.570 1.00 65.44 69 HIS A O 1
ATOM 509 N N . ASN A 1 70 ? 40.248 -12.759 -10.557 1.00 63.66 70 ASN A N 1
ATOM 510 C CA . ASN A 1 70 ? 40.935 -11.554 -10.105 1.00 63.66 70 ASN A CA 1
ATOM 511 C C . ASN A 1 70 ? 41.912 -11.129 -11.210 1.00 63.66 70 ASN A C 1
ATOM 513 O O . ASN A 1 70 ? 42.821 -11.882 -11.551 1.00 63.66 70 ASN A O 1
ATOM 517 N N . TRP A 1 71 ? 41.705 -9.951 -11.791 1.00 62.91 71 TRP A N 1
ATOM 518 C CA . TRP A 1 71 ? 42.790 -9.234 -12.450 1.00 62.91 71 TRP A CA 1
ATOM 519 C C . TRP A 1 71 ? 43.390 -8.343 -11.370 1.00 62.91 71 TRP A C 1
ATOM 521 O O . TRP A 1 71 ? 42.680 -7.463 -10.886 1.00 62.91 71 TRP A O 1
ATOM 531 N N . ASP A 1 72 ? 44.660 -8.552 -11.013 1.00 60.41 72 ASP A N 1
ATOM 532 C CA . ASP A 1 72 ? 45.363 -7.771 -9.976 1.00 60.41 72 ASP A CA 1
ATOM 533 C C . ASP A 1 72 ? 45.368 -6.242 -10.236 1.00 60.41 72 ASP A C 1
ATOM 535 O O . ASP A 1 72 ? 45.775 -5.471 -9.373 1.00 60.41 72 ASP A O 1
ATOM 539 N N . ASP A 1 73 ? 44.843 -5.796 -11.382 1.00 62.38 73 ASP A N 1
ATOM 540 C CA . ASP A 1 73 ? 44.763 -4.402 -11.821 1.00 62.38 73 ASP A CA 1
ATOM 541 C C . ASP A 1 73 ? 43.374 -3.742 -11.657 1.00 62.38 73 ASP A C 1
ATOM 543 O O . ASP A 1 73 ? 43.205 -2.582 -12.032 1.00 62.38 73 ASP A O 1
ATOM 547 N N . ASN A 1 74 ? 42.361 -4.424 -11.107 1.00 61.81 74 ASN A N 1
ATOM 548 C CA . ASN A 1 74 ? 41.017 -3.846 -10.972 1.00 61.81 74 ASN A CA 1
ATOM 549 C C . ASN A 1 74 ? 40.715 -3.406 -9.529 1.00 61.81 74 ASN A C 1
ATOM 551 O O . ASN A 1 74 ? 39.958 -4.065 -8.813 1.00 61.81 74 ASN A O 1
ATOM 555 N N . GLU A 1 75 ? 41.224 -2.239 -9.119 1.00 64.00 75 GLU A N 1
ATOM 556 C CA . GLU A 1 75 ? 40.530 -1.449 -8.093 1.00 64.00 75 GLU A CA 1
ATOM 557 C C . GLU A 1 75 ? 39.149 -1.085 -8.654 1.00 64.00 75 GLU A C 1
ATOM 559 O O . GLU A 1 75 ? 38.998 -0.165 -9.459 1.00 64.00 75 GLU A O 1
ATOM 564 N N . VAL A 1 76 ? 38.119 -1.846 -8.278 1.00 64.12 76 VAL A N 1
ATOM 565 C CA . VAL A 1 76 ? 36.739 -1.477 -8.588 1.00 64.12 76 VAL A CA 1
ATOM 566 C C . VAL A 1 76 ? 36.405 -0.257 -7.736 1.00 64.12 76 VAL A C 1
ATOM 568 O O . VAL A 1 76 ? 36.040 -0.375 -6.567 1.00 64.12 76 VAL A O 1
ATOM 571 N N . ILE A 1 77 ? 36.570 0.929 -8.317 1.00 65.44 77 ILE A N 1
ATOM 572 C CA . ILE A 1 77 ? 36.076 2.175 -7.740 1.00 65.44 77 ILE A CA 1
ATOM 573 C C . ILE A 1 77 ? 34.553 2.125 -7.857 1.00 65.44 77 ILE A C 1
ATOM 575 O O . ILE A 1 77 ? 33.993 2.336 -8.933 1.00 65.44 77 ILE A O 1
ATOM 579 N N . PHE A 1 78 ? 33.882 1.796 -6.756 1.00 63.56 78 PHE A N 1
ATOM 580 C CA . PHE A 1 78 ? 32.441 1.970 -6.651 1.00 63.56 78 PHE A CA 1
ATOM 581 C C . PHE A 1 78 ? 32.158 3.464 -6.496 1.00 63.56 78 PHE A C 1
ATOM 583 O O . PHE A 1 78 ? 32.609 4.101 -5.544 1.00 63.56 78 PHE A O 1
ATOM 590 N N . ASP A 1 79 ? 31.457 4.032 -7.472 1.00 70.00 79 ASP A N 1
ATOM 591 C CA . ASP A 1 79 ? 30.940 5.387 -7.369 1.00 70.00 79 ASP A CA 1
ATOM 592 C C . ASP A 1 79 ? 29.692 5.373 -6.478 1.00 70.00 79 ASP A C 1
ATOM 594 O O . ASP A 1 79 ? 28.573 5.168 -6.944 1.00 70.00 79 ASP A O 1
ATOM 598 N N . ASP A 1 80 ? 29.908 5.561 -5.176 1.00 65.94 80 ASP A N 1
ATOM 599 C CA . ASP A 1 80 ? 28.845 5.715 -4.178 1.00 65.94 80 ASP A CA 1
ATOM 600 C C . ASP A 1 80 ? 28.180 7.110 -4.242 1.00 65.94 80 ASP A C 1
ATOM 602 O O . ASP A 1 80 ? 27.431 7.487 -3.333 1.00 65.94 80 ASP A O 1
ATOM 606 N N . SER A 1 81 ? 28.448 7.920 -5.279 1.00 74.56 81 SER A N 1
ATOM 607 C CA . SER A 1 81 ? 27.766 9.200 -5.442 1.00 74.56 81 SER A CA 1
ATOM 608 C C . SER A 1 81 ? 26.286 8.982 -5.771 1.00 74.56 81 SER A C 1
ATOM 610 O O . SER A 1 81 ? 25.894 8.346 -6.749 1.00 74.56 81 SER A O 1
ATOM 612 N N . ILE A 1 82 ? 25.428 9.508 -4.899 1.00 69.12 82 ILE A N 1
ATOM 613 C CA . ILE A 1 82 ? 23.991 9.577 -5.144 1.00 69.12 82 ILE A CA 1
ATOM 614 C C . ILE A 1 82 ? 23.753 10.779 -6.055 1.00 69.12 82 ILE A C 1
ATOM 616 O O . ILE A 1 82 ? 24.079 11.912 -5.701 1.00 69.12 82 ILE A O 1
ATOM 620 N N . ASP A 1 83 ? 23.171 10.538 -7.227 1.00 72.25 83 ASP A N 1
ATOM 621 C CA . ASP A 1 83 ? 22.746 11.606 -8.126 1.00 72.25 83 ASP A CA 1
ATOM 622 C C . ASP A 1 83 ? 21.502 12.323 -7.567 1.00 72.25 83 ASP A C 1
ATOM 624 O O . ASP A 1 83 ? 20.356 11.949 -7.833 1.00 72.25 83 ASP A O 1
ATOM 628 N N . ASP A 1 84 ? 21.738 13.395 -6.805 1.00 70.69 84 ASP A N 1
ATOM 629 C CA . ASP A 1 84 ? 20.700 14.272 -6.245 1.00 70.69 84 ASP A CA 1
ATOM 630 C C . ASP A 1 84 ? 19.864 15.007 -7.319 1.00 70.69 84 ASP A C 1
ATOM 632 O O . ASP A 1 84 ? 18.880 15.684 -6.996 1.00 70.69 84 ASP A O 1
ATOM 636 N N . THR A 1 85 ? 20.214 14.905 -8.610 1.00 75.94 85 THR A N 1
ATOM 637 C CA . THR A 1 85 ? 19.408 15.483 -9.697 1.00 75.94 85 THR A CA 1
ATOM 638 C C . THR A 1 85 ? 18.173 14.638 -10.029 1.00 75.94 85 THR A C 1
ATOM 640 O O . THR A 1 85 ? 17.187 15.168 -10.563 1.00 75.94 85 THR A O 1
ATOM 643 N N . VAL A 1 86 ? 18.169 13.349 -9.663 1.00 74.00 86 VAL A N 1
ATOM 644 C CA . VAL A 1 86 ? 17.033 12.447 -9.877 1.00 74.00 86 VAL A CA 1
ATOM 645 C C . VAL A 1 86 ? 15.924 12.768 -8.878 1.00 74.00 86 VAL A C 1
ATOM 647 O O . VAL A 1 86 ? 15.941 12.376 -7.713 1.00 74.00 86 VAL A O 1
ATOM 650 N N . LYS A 1 87 ? 14.895 13.478 -9.344 1.00 79.75 87 LYS A N 1
ATOM 651 C CA . LYS A 1 87 ? 13.719 13.781 -8.521 1.00 79.75 87 LYS A CA 1
ATOM 652 C C . LYS A 1 87 ? 12.805 12.553 -8.403 1.00 79.75 87 LYS A C 1
ATOM 654 O O . LYS A 1 87 ? 12.393 12.010 -9.435 1.00 79.75 87 LYS A O 1
ATOM 659 N N . PRO A 1 88 ? 12.396 12.154 -7.183 1.00 78.06 88 PRO A N 1
ATOM 660 C CA . PRO A 1 88 ? 11.374 11.130 -6.998 1.00 78.06 88 PRO A CA 1
ATOM 661 C C . PRO A 1 88 ? 10.113 11.460 -7.803 1.00 78.06 88 PRO A C 1
ATOM 663 O O . PRO A 1 88 ?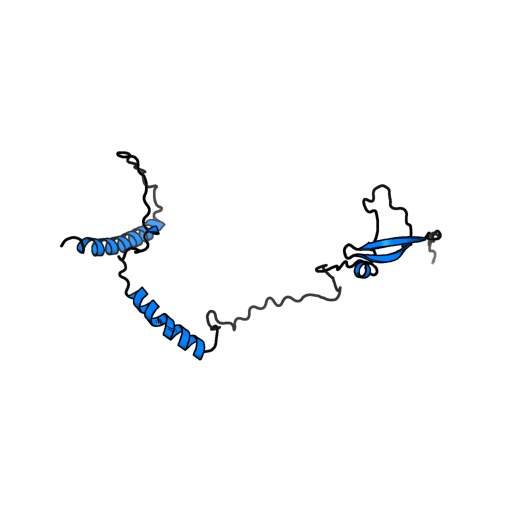 9.699 12.618 -7.875 1.00 78.06 88 PRO A O 1
ATOM 666 N N . ASN A 1 89 ? 9.503 10.444 -8.414 1.00 77.62 89 ASN A N 1
ATOM 667 C CA . ASN A 1 89 ? 8.321 10.566 -9.279 1.00 77.62 89 ASN A CA 1
ATOM 668 C C . ASN A 1 89 ? 8.514 11.400 -10.565 1.00 77.62 89 ASN A C 1
ATOM 670 O O . ASN A 1 89 ? 7.534 11.671 -11.256 1.00 77.62 89 ASN A O 1
ATOM 674 N N . ASN A 1 90 ? 9.750 11.766 -10.928 1.00 78.69 90 ASN A N 1
ATOM 675 C CA . ASN A 1 90 ? 10.070 12.496 -12.161 1.00 78.69 90 ASN A CA 1
ATOM 676 C C . ASN A 1 90 ? 10.727 11.601 -13.228 1.00 78.69 90 ASN A C 1
ATOM 678 O O . ASN A 1 90 ? 11.633 12.019 -13.944 1.00 78.69 90 ASN A O 1
ATOM 682 N N . SER A 1 91 ? 10.277 10.351 -13.313 1.00 78.69 91 SER A N 1
ATOM 683 C CA . SER A 1 91 ? 10.656 9.402 -14.363 1.00 78.69 91 SER A CA 1
ATOM 684 C C . SER A 1 91 ? 9.393 8.677 -14.833 1.00 78.69 91 SER A C 1
ATOM 686 O O . SER A 1 91 ? 9.106 7.558 -14.398 1.00 78.69 91 SER A O 1
ATOM 688 N N . PRO A 1 92 ? 8.528 9.362 -15.604 1.00 83.44 92 PRO A N 1
ATOM 689 C CA . PRO A 1 92 ? 7.274 8.774 -16.040 1.00 83.44 92 PRO A CA 1
ATOM 690 C C . PRO A 1 92 ? 7.540 7.634 -17.029 1.00 83.44 92 PRO A C 1
ATOM 692 O O . PRO A 1 92 ? 8.285 7.795 -17.993 1.00 83.44 92 PRO A O 1
ATOM 695 N N . ALA A 1 93 ? 6.898 6.488 -16.810 1.00 86.06 93 ALA A N 1
ATOM 696 C CA . ALA A 1 93 ? 6.959 5.375 -17.748 1.00 86.06 93 ALA A CA 1
ATOM 697 C C . ALA A 1 93 ? 6.163 5.694 -19.025 1.00 86.06 93 ALA A C 1
ATOM 699 O O . ALA A 1 93 ? 5.007 6.122 -18.956 1.00 86.06 93 ALA A O 1
ATOM 700 N N . GLY A 1 94 ? 6.773 5.432 -20.182 1.00 90.12 94 GLY A N 1
ATOM 701 C CA . GLY A 1 94 ? 6.170 5.661 -21.494 1.00 90.12 94 GLY A CA 1
ATOM 702 C C . GLY A 1 94 ? 6.178 7.125 -21.940 1.00 90.12 94 GLY A C 1
ATOM 703 O O . GLY A 1 94 ? 6.565 8.044 -21.217 1.00 90.12 94 GLY A O 1
ATOM 704 N N . THR A 1 95 ? 5.742 7.342 -23.175 1.00 93.81 95 THR A N 1
ATOM 705 C CA . THR A 1 95 ? 5.623 8.676 -23.770 1.00 93.81 95 THR A CA 1
ATOM 706 C C . THR A 1 95 ? 4.449 9.458 -23.172 1.00 93.81 95 THR A C 1
ATOM 708 O O . THR A 1 95 ? 3.486 8.887 -22.653 1.00 93.81 95 THR A O 1
ATOM 711 N N . GLU A 1 96 ? 4.473 10.789 -23.288 1.00 93.00 96 GLU A N 1
ATOM 712 C CA . GLU A 1 96 ? 3.356 11.648 -22.853 1.00 93.00 96 GLU A CA 1
ATOM 713 C C . GLU A 1 96 ? 2.025 11.243 -23.515 1.00 93.00 96 GLU A C 1
ATOM 715 O O . GLU A 1 96 ? 0.965 11.252 -22.881 1.00 93.00 96 GLU A O 1
ATOM 720 N N . HIS A 1 97 ? 2.084 10.820 -24.782 1.00 95.31 97 HIS A N 1
ATOM 721 C CA . HIS A 1 97 ? 0.917 10.352 -25.521 1.00 95.31 97 HIS A CA 1
ATOM 722 C C . HIS A 1 97 ? 0.341 9.059 -24.929 1.00 95.31 97 HIS A C 1
ATOM 724 O O . HIS A 1 97 ? -0.860 8.991 -24.663 1.00 95.31 97 HIS A O 1
ATOM 730 N N . GLU A 1 98 ? 1.182 8.051 -24.681 1.00 96.00 98 GLU A N 1
ATOM 731 C CA . GLU A 1 98 ? 0.760 6.774 -24.089 1.00 96.00 98 GLU A CA 1
ATOM 732 C C . GLU A 1 98 ? 0.165 6.971 -22.698 1.00 96.00 98 GLU A C 1
ATOM 734 O O . GLU A 1 98 ? -0.890 6.415 -22.389 1.00 96.00 98 GLU A O 1
ATOM 739 N N . ARG A 1 99 ? 0.784 7.827 -21.883 1.00 93.94 99 ARG A N 1
ATOM 740 C CA . ARG A 1 99 ? 0.286 8.169 -20.548 1.00 93.94 99 ARG A CA 1
ATOM 741 C C . ARG A 1 99 ? -1.063 8.866 -20.597 1.00 93.94 99 ARG A C 1
ATOM 743 O O . ARG A 1 99 ? -1.968 8.485 -19.861 1.00 93.94 99 ARG A O 1
ATOM 750 N N . THR A 1 100 ? -1.231 9.841 -21.486 1.00 94.81 100 THR A N 1
ATOM 751 C CA . THR A 1 100 ? -2.512 10.539 -21.654 1.00 94.81 100 THR A CA 1
ATOM 752 C C . THR A 1 100 ? -3.611 9.566 -22.081 1.00 94.81 100 THR A C 1
ATOM 754 O O . THR A 1 100 ? -4.714 9.595 -21.534 1.00 94.81 100 THR A O 1
ATOM 757 N N . GLN A 1 101 ? -3.313 8.661 -23.018 1.00 96.50 101 GLN A N 1
ATOM 758 C CA . GLN A 1 101 ? -4.245 7.614 -23.445 1.00 96.50 101 GLN A CA 1
ATOM 759 C C . GLN A 1 101 ? -4.576 6.644 -22.304 1.00 96.50 101 GLN A C 1
ATOM 761 O O . GLN A 1 101 ? -5.740 6.290 -22.122 1.00 96.50 101 GLN A O 1
ATOM 766 N N . PHE A 1 102 ? -3.577 6.238 -21.519 1.00 95.69 102 PHE A N 1
ATOM 767 C CA . PHE A 1 102 ? -3.755 5.367 -20.360 1.00 95.69 102 PHE A CA 1
ATOM 768 C C . PHE A 1 102 ? -4.649 6.016 -19.301 1.00 95.69 102 PHE A C 1
ATOM 770 O O . PHE A 1 102 ? -5.677 5.441 -18.945 1.00 95.69 102 PHE A O 1
ATOM 777 N N . ILE A 1 103 ? -4.321 7.240 -18.870 1.00 95.62 103 ILE A N 1
ATOM 778 C CA . ILE A 1 103 ? -5.118 7.993 -17.894 1.00 95.62 103 ILE A CA 1
ATOM 779 C C . ILE A 1 103 ? -6.545 8.174 -18.403 1.00 95.62 103 ILE A C 1
ATOM 781 O O . ILE A 1 103 ? -7.486 7.862 -17.683 1.00 95.62 103 ILE A O 1
ATOM 785 N N . LYS A 1 104 ? -6.727 8.565 -19.670 1.00 97.00 104 LYS A N 1
ATOM 786 C CA . LYS A 1 104 ? -8.058 8.707 -20.276 1.00 97.00 104 LYS A CA 1
ATOM 787 C C . LYS A 1 104 ? -8.879 7.413 -20.213 1.00 97.00 104 LYS A C 1
ATOM 789 O O . LYS A 1 104 ? -10.089 7.484 -20.017 1.00 97.00 104 LYS A O 1
ATOM 794 N N . LYS A 1 105 ? -8.243 6.247 -20.372 1.00 96.88 105 LYS A N 1
ATOM 795 C CA . LYS A 1 105 ? -8.912 4.939 -20.282 1.00 96.88 105 LYS A CA 1
ATOM 796 C C . LYS A 1 105 ? -9.283 4.558 -18.848 1.00 96.88 105 LYS A C 1
ATOM 798 O O . LYS A 1 105 ? -10.353 3.992 -18.655 1.00 96.88 105 LYS A O 1
ATOM 803 N N . ILE A 1 106 ? -8.439 4.857 -17.857 1.00 97.44 106 ILE A N 1
ATOM 804 C CA . ILE A 1 106 ? -8.699 4.480 -16.454 1.00 97.44 106 ILE A CA 1
ATOM 805 C C . ILE A 1 106 ? -9.541 5.506 -15.688 1.00 97.44 106 ILE A C 1
ATOM 807 O O . ILE A 1 106 ? -10.173 5.153 -14.698 1.00 97.44 106 ILE A O 1
ATOM 811 N N . GLN A 1 107 ? -9.579 6.763 -16.140 1.00 97.69 107 GLN A N 1
ATOM 812 C CA . GLN A 1 107 ? -10.314 7.848 -15.493 1.00 97.69 107 GLN A CA 1
ATOM 813 C C . GLN A 1 107 ? -11.779 7.512 -15.161 1.00 97.69 107 GLN A C 1
ATOM 815 O O . GLN A 1 107 ? -12.172 7.801 -14.032 1.00 97.69 107 GLN A O 1
ATOM 820 N N . PRO A 1 108 ? -12.589 6.898 -16.053 1.00 97.50 108 PRO A N 1
ATOM 821 C CA . PRO A 1 108 ? -13.961 6.528 -15.700 1.00 97.50 108 PRO A CA 1
ATOM 822 C C . PRO A 1 108 ? -14.018 5.537 -14.532 1.00 97.50 108 PRO A C 1
ATOM 824 O O . PRO A 1 108 ? -14.789 5.751 -13.603 1.00 97.50 108 PRO A O 1
ATOM 827 N N . LEU A 1 109 ? -13.143 4.525 -14.516 1.00 96.06 109 LEU A N 1
ATOM 828 C CA . LEU A 1 109 ? -13.070 3.538 -13.433 1.00 96.06 109 LEU A CA 1
ATOM 829 C C . LEU A 1 109 ? -12.656 4.186 -12.106 1.00 96.06 109 LEU A C 1
ATOM 831 O O . LEU A 1 109 ? -13.187 3.853 -11.051 1.00 96.06 109 LEU A O 1
ATOM 835 N N . LEU A 1 110 ? -11.727 5.146 -12.148 1.00 96.19 110 LEU A N 1
ATOM 836 C CA . LEU A 1 110 ? -11.349 5.922 -10.966 1.00 96.19 110 LEU A CA 1
ATOM 837 C C . LEU A 1 110 ? -12.522 6.762 -10.455 1.00 96.19 110 LEU A C 1
ATOM 839 O O . LEU A 1 110 ? -12.762 6.801 -9.252 1.00 96.19 110 LEU A O 1
ATOM 843 N N . THR A 1 111 ? -13.263 7.414 -11.351 1.00 96.44 111 THR A N 1
ATOM 844 C CA . THR A 1 111 ? -14.448 8.200 -10.992 1.00 96.44 111 THR A CA 1
ATOM 845 C C . THR A 1 111 ? -15.543 7.327 -10.383 1.00 96.44 111 THR A C 1
ATOM 847 O O . THR A 1 111 ? -16.103 7.701 -9.355 1.00 96.44 111 THR A O 1
ATOM 850 N N . GLU A 1 112 ? -15.816 6.157 -10.956 1.00 92.62 112 GLU A N 1
ATOM 851 C CA . GLU A 1 112 ? -16.762 5.187 -10.395 1.00 92.62 112 GLU A CA 1
ATOM 852 C C . GLU A 1 112 ? -16.318 4.708 -9.007 1.00 92.62 112 GLU A C 1
ATOM 854 O O . GLU A 1 112 ? -17.108 4.757 -8.064 1.00 92.62 112 GLU A O 1
ATOM 859 N N . ASN A 1 113 ? -15.037 4.363 -8.842 1.00 88.69 113 ASN A N 1
ATOM 860 C CA . ASN A 1 113 ? -14.481 3.952 -7.553 1.00 88.69 113 ASN A CA 1
ATOM 861 C C . ASN A 1 113 ? -14.549 5.064 -6.492 1.00 88.69 113 ASN A C 1
ATOM 863 O O . ASN A 1 113 ? -14.826 4.781 -5.330 1.00 88.69 113 ASN A O 1
ATOM 867 N N . MET A 1 114 ? -14.318 6.327 -6.872 1.00 91.12 114 MET A N 1
ATOM 868 C CA . MET A 1 114 ? -14.436 7.477 -5.962 1.00 91.12 114 MET A CA 1
ATOM 869 C C . MET A 1 114 ? -15.880 7.753 -5.536 1.00 91.12 114 MET A C 1
ATOM 871 O O . MET A 1 114 ? -16.105 8.244 -4.431 1.00 91.12 114 MET A O 1
ATOM 875 N N . ASN A 1 115 ? -16.846 7.453 -6.405 1.00 91.75 115 ASN A N 1
ATOM 876 C CA . ASN A 1 115 ? -18.267 7.644 -6.129 1.00 91.75 115 ASN A CA 1
ATOM 877 C C . ASN A 1 115 ? -18.877 6.496 -5.313 1.00 91.75 115 ASN A C 1
ATOM 879 O O . ASN A 1 115 ? -20.042 6.592 -4.923 1.00 91.75 115 ASN A O 1
ATOM 883 N N . MET A 1 116 ? -18.126 5.421 -5.042 1.00 87.00 116 MET A N 1
ATOM 884 C CA . MET A 1 116 ? -18.607 4.354 -4.173 1.00 87.00 116 MET A CA 1
ATOM 885 C C . MET A 1 116 ? -18.885 4.903 -2.765 1.00 87.00 116 MET A C 1
ATOM 887 O O . MET A 1 116 ? -18.015 5.549 -2.169 1.00 87.00 116 MET A O 1
ATOM 891 N N . PRO A 1 117 ? -20.078 4.643 -2.205 1.00 88.62 117 PRO A N 1
ATOM 892 C CA . PRO A 1 117 ? -20.385 5.028 -0.837 1.00 88.62 117 PRO A CA 1
ATOM 893 C C . PRO A 1 117 ? -19.376 4.421 0.142 1.00 88.62 117 PRO A C 1
ATOM 895 O O . PRO A 1 117 ? -18.999 3.256 0.026 1.00 88.62 117 PRO A O 1
ATOM 898 N N . LYS A 1 118 ? -18.943 5.199 1.138 1.00 81.75 118 LYS A N 1
ATOM 899 C CA . LYS A 1 118 ? -17.972 4.733 2.150 1.00 81.75 118 LYS A CA 1
ATOM 900 C C . LYS A 1 118 ? -18.530 3.626 3.053 1.00 81.75 118 LYS A C 1
ATOM 902 O O . LYS A 1 118 ? -17.767 2.950 3.732 1.00 81.75 118 LYS A O 1
ATOM 907 N N . ASP A 1 119 ? -19.849 3.479 3.083 1.00 79.12 119 ASP A N 1
ATOM 908 C CA . ASP A 1 119 ? -20.608 2.452 3.792 1.00 79.12 119 ASP A CA 1
ATOM 909 C C . ASP A 1 119 ? -21.025 1.278 2.888 1.00 79.12 119 ASP A C 1
ATOM 911 O O . ASP A 1 119 ? -21.709 0.362 3.351 1.00 79.12 119 ASP A O 1
ATOM 915 N N . ALA A 1 120 ? -20.614 1.272 1.614 1.00 82.62 120 ALA A N 1
ATOM 916 C CA . ALA A 1 120 ? -20.887 0.166 0.709 1.00 82.62 120 ALA A CA 1
ATOM 917 C C . ALA A 1 120 ? -20.156 -1.105 1.168 1.00 82.62 120 ALA A C 1
ATOM 919 O O . ALA A 1 120 ? -18.942 -1.115 1.384 1.00 82.62 120 ALA A O 1
ATOM 920 N N . PHE A 1 121 ? -20.902 -2.202 1.295 1.00 83.31 121 PHE A N 1
ATOM 921 C CA . PHE A 1 121 ? -20.324 -3.520 1.537 1.00 83.31 121 PHE A CA 1
ATOM 922 C C . PHE A 1 121 ? -19.746 -4.094 0.244 1.00 83.31 121 PHE A C 1
ATOM 924 O O . PHE A 1 121 ? -20.269 -3.860 -0.846 1.00 83.31 121 PHE A O 1
ATOM 931 N N . CYS A 1 122 ? -18.686 -4.891 0.375 1.00 82.56 122 CYS A N 1
ATOM 932 C CA . CYS A 1 122 ? -18.148 -5.643 -0.749 1.00 82.56 122 CYS A CA 1
ATOM 933 C C . CYS A 1 122 ? -19.206 -6.636 -1.254 1.00 82.56 122 CYS A C 1
ATOM 935 O O . CYS A 1 122 ? -19.774 -7.403 -0.479 1.00 82.56 122 CYS A O 1
ATOM 937 N N . THR A 1 123 ? -19.487 -6.608 -2.554 1.00 85.00 123 THR A N 1
ATOM 938 C CA . THR A 1 123 ? -20.485 -7.481 -3.195 1.00 85.00 123 THR A CA 1
ATOM 939 C C . THR A 1 123 ? -19.960 -8.890 -3.463 1.00 85.00 123 THR A C 1
ATOM 941 O O . THR A 1 123 ? -20.732 -9.781 -3.810 1.00 85.00 123 THR A O 1
ATOM 944 N N . VAL A 1 124 ? -18.653 -9.097 -3.301 1.00 87.75 124 VAL A N 1
ATOM 945 C CA . VAL A 1 124 ? -17.983 -10.381 -3.504 1.00 87.75 124 VAL A CA 1
ATOM 946 C C . VAL A 1 124 ? -18.409 -11.339 -2.380 1.00 87.75 124 VAL A C 1
ATOM 948 O O . VAL A 1 124 ? -18.172 -11.017 -1.211 1.00 87.75 124 VAL A O 1
ATOM 951 N N . PRO A 1 125 ? -19.049 -12.487 -2.672 1.00 83.94 125 PRO A N 1
ATOM 952 C CA . PRO A 1 125 ? -19.585 -13.383 -1.642 1.00 83.94 125 PRO A CA 1
ATOM 953 C C . PRO A 1 125 ? -18.500 -13.937 -0.706 1.00 83.94 125 PRO A C 1
ATOM 955 O O . PRO A 1 125 ? -18.756 -14.145 0.477 1.00 83.94 125 PRO A O 1
ATOM 958 N N . GLU A 1 126 ? -17.267 -14.083 -1.192 1.00 84.25 126 GLU A N 1
ATOM 959 C CA . GLU A 1 126 ? -16.086 -14.480 -0.419 1.00 84.25 126 GLU A CA 1
ATOM 960 C C . GLU A 1 126 ? -15.686 -13.454 0.655 1.00 84.25 126 GLU A C 1
ATOM 962 O O . GLU A 1 126 ? -14.933 -13.781 1.570 1.00 84.25 126 GLU A O 1
ATOM 967 N N . SER A 1 127 ? -16.192 -12.217 0.584 1.00 87.50 127 SER A N 1
ATOM 968 C CA . SER A 1 127 ? -15.974 -11.209 1.630 1.00 87.50 127 SER A CA 1
ATOM 969 C C . SER A 1 127 ? -16.787 -11.470 2.907 1.00 87.50 127 SER A C 1
ATOM 971 O O . SER A 1 127 ? -16.544 -10.835 3.936 1.00 87.50 127 SER A O 1
ATOM 973 N N . ILE A 1 128 ? -17.736 -12.413 2.870 1.00 86.88 128 ILE 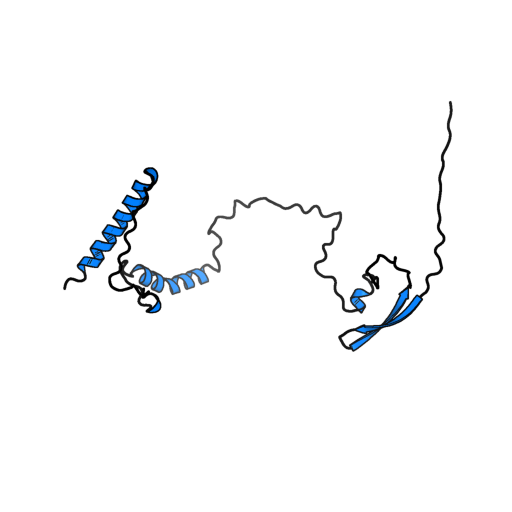A N 1
ATOM 974 C CA . ILE A 1 128 ? -18.564 -12.787 4.015 1.00 86.88 128 ILE A CA 1
ATOM 975 C C . ILE A 1 128 ? -17.869 -13.906 4.795 1.00 86.88 128 ILE A C 1
ATOM 977 O O . ILE A 1 128 ? -17.809 -15.057 4.368 1.00 86.88 128 ILE A O 1
ATOM 981 N N . ILE A 1 129 ? -17.374 -13.575 5.988 1.00 85.06 129 ILE A N 1
ATOM 982 C CA . ILE A 1 129 ? -16.741 -14.542 6.890 1.00 85.06 129 ILE A CA 1
ATOM 983 C C . ILE A 1 129 ? -17.790 -15.098 7.856 1.00 85.06 129 ILE A C 1
ATOM 985 O O . ILE A 1 129 ? -18.315 -14.382 8.712 1.00 85.06 129 ILE A O 1
ATOM 989 N N . HIS A 1 130 ? -18.068 -16.397 7.755 1.00 86.94 130 HIS A N 1
ATOM 990 C CA . HIS A 1 130 ? -18.944 -17.106 8.684 1.00 86.94 130 HIS A CA 1
ATOM 991 C C . HIS A 1 130 ? -18.136 -17.688 9.847 1.00 86.94 130 HIS A C 1
ATOM 993 O O . HIS A 1 130 ? -17.393 -18.653 9.684 1.00 86.94 130 HIS A O 1
ATOM 999 N N . LEU A 1 131 ? -18.300 -17.115 11.039 1.00 87.00 131 LEU A N 1
ATOM 1000 C CA . LEU A 1 131 ? -17.700 -17.638 12.265 1.00 87.00 131 LEU A CA 1
ATOM 1001 C C . LEU A 1 131 ? -18.688 -18.580 12.963 1.00 87.00 131 LEU A C 1
ATOM 1003 O O . LEU A 1 131 ? -19.766 -18.156 13.381 1.00 87.00 131 LEU A O 1
ATOM 1007 N N . THR A 1 132 ? -18.324 -19.853 13.119 1.00 86.50 132 THR A N 1
ATOM 1008 C CA . THR A 1 132 ? -19.116 -20.826 13.884 1.00 86.50 132 THR A CA 1
ATOM 1009 C C . THR A 1 132 ? -18.871 -20.629 15.377 1.00 86.50 132 THR A C 1
ATOM 1011 O O . THR A 1 132 ? -17.870 -21.100 15.917 1.00 86.50 132 THR A O 1
ATOM 1014 N N . THR A 1 133 ? -19.769 -19.917 16.055 1.00 85.19 133 THR A N 1
ATOM 1015 C CA . THR A 1 133 ? -19.726 -19.752 17.512 1.00 85.19 133 THR A CA 1
ATOM 1016 C C . THR A 1 133 ? -20.648 -20.757 18.198 1.00 85.19 133 THR A C 1
ATOM 1018 O O . THR A 1 133 ? -21.769 -21.015 17.757 1.00 85.19 133 THR A O 1
ATOM 1021 N N . GLU A 1 134 ? -20.180 -21.351 19.296 1.00 87.81 134 GLU A N 1
ATOM 1022 C CA . GLU A 1 134 ? -21.016 -22.219 20.126 1.00 87.81 134 GLU A CA 1
ATOM 1023 C C . GLU A 1 134 ? -22.156 -21.408 20.758 1.00 87.81 134 GLU A C 1
ATOM 1025 O O . GLU A 1 134 ? -21.939 -20.379 21.408 1.00 87.81 134 GLU A O 1
ATOM 1030 N N . LYS A 1 135 ? -23.396 -21.879 20.591 1.00 87.69 135 LYS A N 1
ATOM 1031 C CA . LYS A 1 135 ? -24.585 -21.187 21.096 1.00 87.69 135 LYS A CA 1
ATOM 1032 C C . LYS A 1 135 ? -24.498 -20.996 22.615 1.00 87.69 135 LYS A C 1
ATOM 1034 O O . LYS A 1 135 ? -24.356 -21.955 23.366 1.00 87.69 135 LYS A O 1
ATOM 1039 N N . GLY A 1 136 ? -24.643 -19.750 23.066 1.00 86.62 136 GLY A N 1
ATOM 1040 C CA . GLY A 1 136 ? -24.666 -19.401 24.490 1.00 86.62 136 GLY A CA 1
ATOM 1041 C C . GLY A 1 136 ? -23.291 -19.267 25.152 1.00 86.62 136 GLY A C 1
ATOM 1042 O O . GLY A 1 136 ? -23.233 -19.011 26.354 1.00 86.62 136 GLY A O 1
ATOM 1043 N N . LYS A 1 137 ? -22.186 -19.396 24.406 1.00 86.50 137 LYS A N 1
ATOM 1044 C CA . LYS A 1 137 ? -20.849 -19.069 24.915 1.00 86.50 137 LYS A CA 1
ATOM 1045 C C . LYS A 1 137 ? -20.568 -17.579 24.729 1.00 86.50 137 LYS A C 1
ATOM 1047 O O . LYS A 1 137 ? -20.644 -17.060 23.620 1.00 86.50 137 LYS A O 1
ATOM 1052 N N . ILE A 1 138 ? -20.228 -16.899 25.822 1.00 86.25 138 ILE A N 1
ATOM 1053 C CA . ILE A 1 138 ? -19.820 -15.491 25.831 1.00 86.25 138 ILE A CA 1
ATOM 1054 C C . ILE A 1 138 ? -18.384 -15.432 26.337 1.00 86.25 138 ILE A C 1
ATOM 1056 O O . ILE A 1 138 ? -18.065 -16.020 27.371 1.00 86.25 138 ILE A O 1
ATOM 1060 N N . VAL A 1 139 ? -17.531 -14.706 25.621 1.00 86.25 139 VAL A N 1
ATOM 1061 C CA . VAL A 1 139 ? -16.144 -14.471 26.013 1.00 86.25 139 VAL A CA 1
ATOM 1062 C C . VAL A 1 139 ? -15.992 -12.996 26.367 1.00 86.25 139 VAL A C 1
ATOM 1064 O O . VAL A 1 139 ? -16.091 -12.131 25.502 1.00 86.25 139 VAL A O 1
ATOM 1067 N N . ASN A 1 140 ? -15.761 -12.712 27.648 1.00 91.38 140 ASN A N 1
ATOM 1068 C CA . ASN A 1 140 ? -15.533 -11.361 28.153 1.00 91.38 140 ASN A CA 1
ATOM 1069 C C . ASN A 1 140 ? -14.081 -11.240 28.616 1.00 91.38 140 ASN A C 1
ATOM 1071 O O . ASN A 1 140 ? -13.708 -11.798 29.648 1.00 91.38 140 ASN A O 1
ATOM 1075 N N . HIS A 1 141 ? -13.267 -10.496 27.870 1.00 92.88 141 HIS A N 1
ATOM 1076 C CA . HIS A 1 141 ? -11.897 -10.178 28.263 1.00 92.88 141 HIS A CA 1
ATOM 1077 C C . HIS A 1 141 ? -11.798 -8.732 28.738 1.00 92.88 141 HIS A C 1
ATOM 1079 O O . HIS A 1 141 ? -12.337 -7.815 28.120 1.00 92.88 141 HIS A O 1
ATOM 1085 N N . LYS A 1 142 ? -11.088 -8.519 29.849 1.00 94.06 142 LYS A N 1
ATOM 1086 C CA . LYS A 1 142 ? -10.795 -7.173 30.339 1.00 94.06 142 LYS A CA 1
ATOM 1087 C C . LYS A 1 142 ? -9.781 -6.509 29.407 1.00 94.06 142 LYS A C 1
ATOM 1089 O O . LYS A 1 142 ? -8.724 -7.078 29.149 1.00 94.06 142 LYS A O 1
ATOM 1094 N N . GLN A 1 143 ? -10.076 -5.290 28.963 1.00 94.25 143 GLN A N 1
ATOM 1095 C CA . GLN A 1 143 ? -9.129 -4.483 28.197 1.00 94.25 143 GLN A CA 1
ATOM 1096 C C . GLN A 1 143 ? -7.899 -4.148 29.055 1.00 94.25 143 GLN A C 1
ATOM 1098 O O . GLN A 1 143 ? -8.029 -3.675 30.189 1.00 94.25 143 GLN A O 1
ATOM 1103 N N . TYR A 1 144 ? -6.702 -4.369 28.510 1.00 96.00 144 TYR A N 1
ATOM 1104 C CA . TYR A 1 144 ? -5.459 -3.975 29.170 1.00 96.00 144 TYR A CA 1
ATOM 1105 C C . TYR A 1 144 ? -5.335 -2.447 29.271 1.00 96.00 144 TYR A C 1
ATOM 1107 O O . TYR A 1 144 ? -5.833 -1.739 28.390 1.00 96.00 144 TYR A O 1
ATOM 1115 N N . PRO A 1 145 ? -4.657 -1.916 30.309 1.00 96.06 145 PRO A N 1
ATOM 1116 C CA . PRO A 1 145 ? -4.416 -0.483 30.426 1.00 96.06 145 PRO A CA 1
ATOM 1117 C C . PRO A 1 145 ? -3.675 0.066 29.203 1.00 96.06 145 PRO A C 1
ATOM 1119 O O . PRO A 1 145 ? -2.585 -0.387 28.864 1.00 96.06 145 PRO A O 1
ATOM 1122 N N . ILE A 1 146 ? -4.266 1.069 28.557 1.00 94.94 146 ILE A N 1
ATOM 1123 C CA . ILE A 1 146 ? -3.672 1.763 27.412 1.00 94.94 146 ILE A CA 1
ATOM 1124 C C . ILE A 1 146 ? -2.834 2.927 27.941 1.00 94.94 146 ILE A C 1
ATOM 1126 O O . ILE A 1 146 ? -3.292 3.691 28.799 1.00 94.94 146 ILE A O 1
ATOM 1130 N N . ALA A 1 147 ? -1.611 3.074 27.430 1.00 95.81 147 ALA A N 1
ATOM 1131 C CA . ALA A 1 147 ? -0.708 4.148 27.825 1.00 95.81 147 ALA A CA 1
ATOM 1132 C C . ALA A 1 147 ? -1.343 5.530 27.586 1.00 95.81 147 ALA A C 1
ATOM 1134 O O . ALA A 1 147 ? -1.910 5.780 26.525 1.00 95.81 147 ALA A O 1
ATOM 1135 N N . TYR A 1 148 ? -1.196 6.456 28.542 1.00 96.50 148 TYR A N 1
ATOM 1136 C CA . TYR A 1 148 ? -1.816 7.789 28.470 1.00 96.50 148 TYR A CA 1
ATOM 1137 C C . TYR A 1 148 ? -1.460 8.564 27.199 1.00 96.50 148 TYR A C 1
ATOM 1139 O O . TYR A 1 148 ? -2.318 9.236 26.642 1.00 96.50 148 TYR A O 1
ATOM 1147 N N . LYS A 1 149 ? -0.227 8.411 26.701 1.00 95.88 149 LYS A N 1
ATOM 1148 C CA . LYS A 1 149 ? 0.230 9.057 25.463 1.00 95.88 149 LYS A CA 1
ATOM 1149 C C . LYS A 1 149 ? -0.524 8.586 24.212 1.00 95.88 149 LYS A C 1
ATOM 1151 O O . LYS A 1 149 ? -0.596 9.334 23.249 1.00 95.88 149 LYS A O 1
ATOM 1156 N N . LEU A 1 150 ? -1.075 7.370 24.223 1.00 95.81 150 LEU A N 1
ATOM 1157 C CA . LEU A 1 150 ? -1.796 6.785 23.087 1.00 95.81 150 LEU A CA 1
ATOM 1158 C C . LEU A 1 150 ? -3.306 7.044 23.137 1.00 95.81 150 LEU A C 1
ATOM 1160 O O . LEU A 1 150 ? -3.985 6.848 22.134 1.00 95.81 150 LEU A O 1
ATOM 1164 N N . LYS A 1 151 ? -3.839 7.487 24.283 1.00 94.94 151 LYS A N 1
ATOM 1165 C CA . LYS A 1 151 ? -5.278 7.737 24.438 1.00 94.94 151 LYS A CA 1
ATOM 1166 C C . LYS A 1 151 ? -5.821 8.782 23.454 1.00 94.94 151 LYS A C 1
ATOM 1168 O O . LYS A 1 151 ? -6.813 8.463 22.817 1.00 94.94 151 LYS A O 1
ATOM 1173 N N . PRO A 1 152 ? -5.165 9.941 23.225 1.00 96.69 152 PRO A N 1
ATOM 1174 C CA . PRO A 1 152 ? -5.683 10.935 22.282 1.00 96.69 152 PRO A CA 1
ATOM 1175 C C . PRO A 1 152 ? -5.822 10.395 20.853 1.00 96.69 152 PRO A C 1
ATOM 1177 O O . PRO A 1 152 ? -6.829 10.638 20.201 1.00 96.69 152 PRO A O 1
ATOM 1180 N N . VAL A 1 153 ? -4.843 9.606 20.397 1.00 95.06 153 VAL A N 1
ATOM 1181 C CA . VAL A 1 153 ? -4.852 8.976 19.065 1.00 95.06 153 VAL A CA 1
ATOM 1182 C C . VAL A 1 153 ? -5.995 7.967 18.946 1.00 95.06 153 VAL A C 1
ATOM 1184 O O . VAL A 1 153 ? -6.679 7.897 17.927 1.00 95.06 153 VAL A O 1
ATOM 1187 N N . LEU A 1 154 ? -6.221 7.184 20.002 1.00 93.62 154 LEU A N 1
ATOM 1188 C CA . LEU A 1 154 ? -7.330 6.239 20.049 1.00 93.62 154 LEU A CA 1
ATOM 1189 C C . LEU A 1 154 ? -8.687 6.955 20.055 1.00 93.62 154 LEU A C 1
ATOM 1191 O O . LEU A 1 154 ? -9.584 6.549 19.321 1.00 93.62 154 LEU A O 1
ATOM 1195 N N . ASP A 1 155 ? -8.836 8.007 20.858 1.00 94.00 155 ASP A N 1
ATOM 1196 C CA . ASP A 1 155 ? -10.083 8.767 20.974 1.00 94.00 155 ASP A CA 1
ATOM 1197 C C . ASP A 1 155 ? -10.444 9.451 19.645 1.00 94.00 155 ASP A C 1
ATOM 1199 O O . ASP A 1 155 ? -11.608 9.438 19.233 1.00 94.00 155 ASP A O 1
ATOM 1203 N N . GLU A 1 156 ? -9.449 9.980 18.927 1.00 95.06 156 GLU A N 1
ATOM 1204 C CA . GLU A 1 156 ? -9.618 10.512 17.573 1.00 95.06 156 GLU A CA 1
ATOM 1205 C C . GLU A 1 156 ? -10.117 9.427 16.608 1.00 95.06 156 GLU A C 1
ATOM 1207 O O . GLU A 1 156 ? -11.145 9.605 15.949 1.00 95.06 156 GLU A O 1
ATOM 1212 N N . ALA A 1 157 ? -9.454 8.266 16.580 1.00 91.06 157 ALA A N 1
ATOM 1213 C CA . ALA A 1 157 ? -9.846 7.152 15.721 1.00 91.06 157 ALA A CA 1
ATOM 1214 C C . ALA A 1 157 ? -11.267 6.647 16.031 1.00 91.06 157 ALA A C 1
ATOM 1216 O O . ALA A 1 157 ? -12.059 6.415 15.116 1.00 91.06 157 ALA A O 1
ATOM 1217 N N . ILE A 1 158 ? -11.625 6.519 17.315 1.00 91.44 158 ILE A N 1
ATOM 1218 C CA . ILE A 1 158 ? -12.977 6.126 17.741 1.00 91.44 158 ILE A CA 1
ATOM 1219 C C . ILE A 1 158 ? -14.003 7.164 17.286 1.00 91.44 158 ILE A C 1
ATOM 1221 O O . ILE A 1 158 ? -15.074 6.789 16.809 1.00 91.44 158 ILE A O 1
ATOM 1225 N N . THR A 1 159 ? -13.688 8.453 17.403 1.00 91.12 159 THR A N 1
ATOM 1226 C CA . THR A 1 159 ? -14.592 9.535 16.994 1.00 91.12 159 THR A CA 1
ATOM 1227 C C . THR A 1 159 ? -14.847 9.502 15.489 1.00 91.12 159 THR A C 1
ATOM 1229 O O . THR A 1 159 ? -16.006 9.526 15.065 1.00 91.12 159 THR A O 1
ATOM 1232 N N . LEU A 1 160 ? -13.788 9.362 14.686 1.00 83.81 160 LEU A N 1
ATOM 1233 C CA . LEU A 1 160 ? -13.887 9.237 13.229 1.00 83.81 160 LEU A CA 1
ATOM 1234 C C . LEU A 1 160 ? -14.739 8.025 12.826 1.00 83.81 160 LEU A C 1
ATOM 1236 O O . LEU A 1 160 ? -15.650 8.145 12.007 1.00 83.81 160 LEU A O 1
ATOM 1240 N N . LEU A 1 161 ? -14.504 6.865 13.446 1.00 78.94 161 LEU A N 1
ATOM 1241 C CA . LEU A 1 161 ? -15.282 5.651 13.180 1.00 78.94 161 LEU A CA 1
ATOM 1242 C C . LEU A 1 161 ? -16.740 5.765 13.659 1.00 78.94 161 LEU A C 1
ATOM 1244 O O . LEU A 1 161 ? -17.656 5.263 13.003 1.00 78.94 161 LEU A O 1
ATOM 1248 N N . GLY A 1 162 ? -16.978 6.442 14.784 1.00 74.88 162 GLY A N 1
ATOM 1249 C CA . GLY A 1 162 ? -18.313 6.673 15.335 1.00 74.88 162 GLY A CA 1
ATOM 1250 C C . GLY A 1 162 ? -19.203 7.501 14.407 1.00 74.88 162 GLY A C 1
ATOM 1251 O O . GLY A 1 162 ? -20.382 7.184 14.245 1.00 74.88 162 GLY A O 1
ATOM 1252 N N . GLN A 1 163 ? -18.636 8.510 13.742 1.00 65.44 163 GLN A N 1
ATOM 1253 C CA . GLN A 1 163 ? -19.347 9.321 12.748 1.00 65.44 163 GLN A CA 1
ATOM 1254 C C . GLN A 1 163 ? -19.751 8.500 11.514 1.00 65.44 163 GLN A C 1
ATOM 1256 O O . GLN A 1 163 ? -20.875 8.631 11.031 1.00 65.44 163 GLN A O 1
ATOM 1261 N N . VAL A 1 164 ? -18.885 7.591 11.051 1.00 60.22 164 VAL A N 1
ATOM 1262 C CA . VAL A 1 164 ? -19.184 6.687 9.923 1.00 60.22 164 VAL A CA 1
ATOM 1263 C C . VAL A 1 164 ? -20.338 5.732 10.258 1.00 60.22 164 VAL A C 1
ATOM 1265 O O . VAL A 1 164 ? -21.205 5.486 9.421 1.00 60.22 164 VAL A O 1
ATOM 1268 N N . LYS A 1 165 ? -20.415 5.243 11.504 1.00 56.50 165 LYS A N 1
ATOM 1269 C CA . LYS A 1 165 ? -21.459 4.297 11.932 1.00 56.50 165 LYS A CA 1
ATOM 1270 C C . LYS A 1 165 ? -22.858 4.922 12.035 1.00 56.50 165 LYS A C 1
ATOM 1272 O O . LYS A 1 165 ? -23.835 4.245 11.722 1.00 56.50 165 LYS A O 1
ATOM 1277 N N . GLN A 1 166 ? -22.981 6.190 12.442 1.00 52.47 166 GLN A N 1
ATOM 1278 C CA . GLN A 1 166 ? -24.296 6.850 12.538 1.00 52.47 166 GLN A CA 1
ATOM 1279 C C . GLN A 1 166 ? -24.934 7.106 11.165 1.00 52.47 166 GLN A C 1
ATOM 1281 O O . GLN A 1 166 ? -26.149 6.976 11.027 1.00 52.47 166 GLN A O 1
ATOM 1286 N N . MET A 1 167 ? -24.133 7.376 10.130 1.00 50.38 167 MET A N 1
ATOM 1287 C CA . MET A 1 167 ? -24.644 7.582 8.768 1.00 50.38 167 MET A CA 1
ATOM 1288 C C . MET A 1 167 ? -25.232 6.297 8.154 1.00 50.38 167 MET A C 1
ATOM 1290 O O . MET A 1 167 ? -26.278 6.362 7.514 1.00 50.38 167 MET A O 1
ATOM 1294 N N . GLY A 1 168 ? -24.646 5.123 8.425 1.00 47.44 168 GLY A N 1
ATOM 1295 C CA . GLY A 1 168 ? -25.155 3.833 7.924 1.00 47.44 168 GLY A CA 1
ATOM 1296 C C . GLY A 1 168 ? -26.377 3.279 8.677 1.00 47.44 168 GLY A C 1
ATOM 1297 O O . GLY A 1 168 ? -27.150 2.493 8.128 1.00 47.44 168 GLY A O 1
ATOM 1298 N N . CYS A 1 169 ? -26.600 3.685 9.932 1.00 45.84 169 CYS A N 1
ATOM 1299 C CA . CYS A 1 169 ? -27.752 3.228 10.722 1.00 45.84 169 CYS A CA 1
ATOM 1300 C C . CYS A 1 169 ? -29.064 3.948 10.366 1.00 45.84 169 CYS A C 1
ATOM 1302 O O . CYS A 1 169 ? -30.134 3.371 10.555 1.00 45.84 169 CYS A O 1
ATOM 1304 N N . HIS A 1 170 ? -29.010 5.167 9.821 1.00 42.19 170 HIS A N 1
ATOM 1305 C CA . HIS A 1 170 ? -30.215 5.914 9.439 1.00 42.19 170 HIS A CA 1
ATOM 1306 C C . HIS A 1 170 ? -30.862 5.446 8.124 1.00 42.19 170 HIS A C 1
ATOM 1308 O O . HIS A 1 170 ? -31.996 5.826 7.851 1.00 42.19 170 HIS A O 1
ATOM 1314 N N . HIS A 1 171 ? -30.201 4.584 7.341 1.00 45.16 171 HIS A N 1
ATOM 1315 C CA . HIS A 1 171 ? -30.729 4.087 6.062 1.00 45.16 171 HIS A CA 1
ATOM 1316 C C . HIS A 1 171 ? -31.495 2.750 6.160 1.00 45.16 171 HIS A C 1
ATOM 1318 O O . HIS A 1 171 ? -31.959 2.236 5.148 1.00 45.16 171 HIS A O 1
ATOM 1324 N N . LYS A 1 172 ? -31.640 2.170 7.363 1.00 42.09 172 LYS A N 1
ATOM 1325 C CA . LYS A 1 172 ? -32.378 0.906 7.598 1.00 42.09 172 LYS A CA 1
ATOM 1326 C C . LYS A 1 172 ? -33.673 1.059 8.410 1.00 42.09 172 LYS A C 1
ATOM 1328 O O . LYS A 1 172 ? -34.179 0.070 8.931 1.00 42.09 172 LYS A O 1
ATOM 1333 N N . SER A 1 173 ? -34.216 2.272 8.492 1.00 41.62 173 SER A N 1
ATOM 1334 C CA . SER A 1 173 ? -35.554 2.525 9.042 1.00 41.62 173 SER A CA 1
ATOM 1335 C C . SER A 1 173 ? -36.431 3.242 8.019 1.00 41.62 173 SER A C 1
ATOM 1337 O O . SER A 1 173 ? -36.812 4.387 8.246 1.00 41.62 173 SER A O 1
ATOM 1339 N N . GLN A 1 174 ? -36.720 2.576 6.900 1.00 35.34 174 GLN A N 1
ATOM 1340 C CA . GLN A 1 174 ? -37.950 2.746 6.116 1.00 35.34 174 GLN A CA 1
ATOM 1341 C C . GLN A 1 174 ? -38.362 1.391 5.549 1.00 35.34 174 GLN A C 1
ATOM 1343 O O . GLN A 1 174 ? -37.448 0.629 5.157 1.00 35.34 174 GLN A O 1
#

=== Feature glossary ===
The record interleaves many kinds of information about one protein. Here is each kind framed as the question it answers.

Q: Are the domains correctly placed relative to each other?
A: Predicted aligned error is AlphaFold's pairwise confidence. Unlike pLDDT (per-residue), PAE is per-residue-pair and captures whether two parts of the structure are correctly placed relative to each other. Units are ångströms of expected positional error.

Q: Which residues are in helices, strands, or loops?
A: Eight-state secondary structure (DSSP): H is the canonical α-helix, G the tighter 3₁₀-helix, I the wider π-helix; E/B are β-structure, T and S are turns and bends, and '-' is everything else. DSSP derives these from the pattern of main-chain N–H···O=C hydrogen bonds, not from the sequence.

Q: What if only a Cα trace is available?
A: P-SEA three-state annotation labels each residue as helix, strand, or coil based purely on the geometry of the Cα trace. It serves as a fallback when the full backbone (and thus DSSP) is unavailable.

Q: What are the backbone torsion angles?
A: φ (phi) and ψ (psi) are the two rotatable backbone dihedrals per residue: φ is the C(i-1)–N–Cα–C torsion, ψ is the N–Cα–C–N(i+1) torsion, both in degrees on (−180°, 180°]. α-helical residues cluster near (−60°, −45°); β-strand residues near (−120°, +130°). A Ramachandran plot is simply a scatter of (φ, ψ) for every residue.

Q: What known structures does this most resemble?
A: Structural nearest neighbors (via Foldseek easy-search vs the PDB). Reported per hit: target PDB id, E-value, and alignment TM-score. A TM-score above ~0.5 is the conventional threshold for 'same fold'.

Q: What family and function is it annotated with?
A: Database cross-references. InterPro integrates a dozen domain/family signature databases into unified entries with residue-range hits. GO terms attach function/process/location labels with evidence codes. CATH codes position the fold in a four-level structural taxonomy. Organism is the NCBI-taxonomy species name.

Q: Which residues are buried vs exposed?
A: Solvent accessibility: the surface area of each residue that a 1.4 Å water probe can touch, in Å². When only backbone atoms are present the absolute values are lower than full-atom SASA (side chains contribute most of the area) and are flagged as backbone-only.

Q: What do the diagnostic plots show?
A: Three diagnostic plots accompany the record. The Cα contact map visualizes the tertiary structure as a 2D adjacency matrix (8 Å cutoff, sequence-local contacts suppressed). The Ramachandran plot shows the distribution of backbone (φ, ψ) torsions, with points in the α and β basins reflecting secondary structure content. The PAE plot shows AlphaFold's inter-residue confidence as a color matrix.

Q: What is the amino-acid chain?
A: The amino-acid sequence is the protein's primary structure: the linear order of residues from the N-terminus to the C-terminus, written in one-letter code. Everything else here — the 3D coordinates, the secondary structure, the domain annotations — is ultimately a consequence of this string.

Q: What do the rendered images show?
A: The six renders are orthographic views along the three Cartesian axes in both directions. Representation (cartoon, sticks, or surface) and color scheme (sequence-rainbow or by-chain) vary across proteins so the training set covers all the common visualization conventions.

Q: Where is each backbone atom in 3D?
A: The mmCIF table is the protein's shape written out atom by atom. For each backbone N, Cα, C, and carbonyl O, it records an (x, y, z) coordinate triple in Å plus the residue type, chain letter, and residue number.

Q: How mobile is each atom in the crystal?
A: For experimental (PDB) structures, the B-factor (temperature factor) quantifies the positional spread of each atom in the crystal — a combination of thermal vibration and static disorder — in units of Å². High B-factors mark flexible loops or poorly resolved regions; low B-factors mark the rigid, well-ordered core.

Q: How big and how compact is the whole molecule?
A: Three whole-structure scalars: the radius of gyration (RMS distance of Cα from centroid, in Å), the count of Cα–Cα contacts (pairs closer than 8 Å and separated by more than four residues in sequence — i.e. tertiary, not local, contacts), and the bounding-box dimensions. Together they distinguish compact globular folds from extended fibres or disordered chains.

Q: What does the local fold look like, residue by residue?
A: A 3Di character summarizes, for each residue, the relative orientation of the Cα frame of its nearest spatial neighbor. Because it encodes fold topology rather than chemistry, 3Di alignments detect remote structural similarity that sequence alignment misses.

Q: How confident is the AlphaFold model at each residue?
A: For AlphaFold models, the B-factor field carries pLDDT — the model's own estimate of local accuracy on a 0–100 scale. Regions with pLDDT<50 should be treated as essentially unmodeled; they often correspond to intrinsically disordered segments.